Protein AF-A0A920AED1-F1 (afdb_monomer_lite)

Radius of gyration: 18.68 Å; chains: 1; bounding box: 51×40×32 Å

Sequence (122 aa):
MAYNCIRYLRTTESTLVVVFYFPLVATPIMGVLSIFNWVNPQGLDWFYILVLGVVTQVAQVFMTKGIQSDSAGNIMTYKYVGVVFAFIYGYFIFKETYSFLSVFGIFLLLSGVILNAIFKNQ

pLDDT: mean 76.6, std 14.49, range [42.41, 93.5]

Structure (mmCIF, N/CA/C/O backbone):
data_AF-A0A920AED1-F1
#
_entry.id   AF-A0A920AED1-F1
#
loop_
_atom_site.group_PDB
_atom_site.id
_atom_site.type_symbol
_atom_site.label_atom_id
_atom_site.label_alt_id
_atom_site.label_comp_id
_atom_site.label_asym_id
_atom_site.label_entity_id
_atom_site.label_seq_id
_atom_site.pdbx_PDB_ins_code
_atom_site.Cartn_x
_atom_site.Cartn_y
_atom_site.Cartn_z
_atom_site.occupancy
_atom_site.B_iso_or_equiv
_atom_site.auth_seq_id
_atom_site.auth_comp_id
_atom_site.auth_asym_id
_atom_site.auth_atom_id
_atom_site.pdbx_PDB_model_num
ATOM 1 N N . MET A 1 1 ? 27.663 0.423 -1.662 1.00 43.12 1 MET A N 1
ATOM 2 C CA . MET A 1 1 ? 27.711 -0.966 -2.172 1.00 43.12 1 MET A CA 1
ATOM 3 C C . MET A 1 1 ? 26.336 -1.635 -2.224 1.00 43.12 1 MET A C 1
ATOM 5 O O . MET A 1 1 ? 25.989 -2.110 -3.294 1.00 43.12 1 MET A O 1
ATOM 9 N N . ALA A 1 2 ? 25.500 -1.581 -1.176 1.00 43.31 2 ALA A N 1
ATOM 10 C CA . ALA A 1 2 ? 24.127 -2.124 -1.219 1.00 43.31 2 ALA A CA 1
ATOM 11 C C . ALA A 1 2 ? 23.240 -1.523 -2.337 1.00 43.31 2 ALA A C 1
ATOM 13 O O . ALA A 1 2 ? 22.566 -2.253 -3.058 1.00 43.31 2 ALA A O 1
ATOM 14 N N . TYR A 1 3 ? 23.321 -0.206 -2.564 1.00 47.47 3 TYR A N 1
ATOM 15 C CA . TYR A 1 3 ? 22.577 0.478 -3.634 1.00 47.47 3 TYR A CA 1
ATOM 16 C C . TYR A 1 3 ? 22.950 0.020 -5.057 1.00 47.47 3 TYR A C 1
ATOM 18 O O . TYR A 1 3 ? 22.113 0.073 -5.956 1.00 47.47 3 TYR A O 1
ATOM 26 N N . ASN A 1 4 ? 24.175 -0.476 -5.266 1.00 49.59 4 ASN A N 1
ATOM 27 C CA . ASN A 1 4 ? 24.608 -0.989 -6.570 1.00 49.59 4 ASN A CA 1
ATOM 28 C C . ASN A 1 4 ? 24.073 -2.405 -6.833 1.00 49.59 4 ASN A C 1
ATOM 30 O O . ASN A 1 4 ? 23.701 -2.698 -7.966 1.00 49.59 4 ASN A O 1
ATOM 34 N N . CYS A 1 5 ? 23.929 -3.243 -5.797 1.00 52.91 5 CYS A N 1
ATOM 35 C CA . CYS A 1 5 ? 23.280 -4.555 -5.925 1.00 52.91 5 CYS A CA 1
ATOM 36 C C . CYS A 1 5 ? 21.799 -4.420 -6.315 1.00 52.91 5 CYS A C 1
ATOM 38 O O . CYS A 1 5 ? 21.315 -5.148 -7.177 1.00 52.91 5 CYS A O 1
ATOM 40 N N . ILE A 1 6 ? 21.102 -3.423 -5.758 1.00 51.50 6 ILE A N 1
ATOM 41 C CA . ILE A 1 6 ? 19.699 -3.120 -6.091 1.00 51.50 6 ILE A CA 1
ATOM 42 C C . ILE A 1 6 ? 19.554 -2.688 -7.563 1.00 51.50 6 ILE A C 1
ATOM 44 O O . ILE A 1 6 ? 18.564 -3.009 -8.216 1.00 51.50 6 ILE A O 1
ATOM 48 N N . ARG A 1 7 ? 20.556 -1.994 -8.122 1.00 46.38 7 ARG A N 1
ATOM 49 C CA . ARG A 1 7 ? 20.548 -1.545 -9.524 1.00 46.38 7 ARG A CA 1
ATOM 50 C C . ARG A 1 7 ? 20.806 -2.683 -10.521 1.00 46.38 7 ARG A C 1
ATOM 52 O O . ARG A 1 7 ? 20.301 -2.603 -11.636 1.00 46.38 7 ARG A O 1
ATOM 59 N N . TYR A 1 8 ? 21.536 -3.728 -10.119 1.00 45.34 8 TYR A N 1
ATOM 60 C CA . TYR A 1 8 ? 21.867 -4.893 -10.957 1.00 45.34 8 TYR A CA 1
ATOM 61 C C . TYR A 1 8 ? 20.732 -5.936 -11.024 1.00 45.34 8 TYR A C 1
ATOM 63 O O . TYR A 1 8 ? 20.568 -6.615 -12.031 1.00 45.34 8 TYR A O 1
ATOM 71 N N . LEU A 1 9 ? 19.883 -6.011 -9.991 1.00 47.97 9 LEU A N 1
ATOM 72 C CA . LEU A 1 9 ? 18.670 -6.851 -9.966 1.00 47.97 9 LEU A CA 1
ATOM 73 C C . LEU A 1 9 ? 17.499 -6.279 -10.787 1.00 47.97 9 LEU A C 1
ATOM 75 O O . LEU A 1 9 ? 16.496 -6.953 -10.999 1.00 47.97 9 LEU A O 1
ATOM 79 N N . ARG A 1 10 ? 17.615 -5.036 -11.269 1.00 42.41 10 ARG A N 1
ATOM 80 C CA . ARG A 1 10 ? 16.554 -4.329 -12.005 1.00 42.41 10 ARG A CA 1
ATOM 81 C C . ARG A 1 10 ? 16.360 -4.831 -13.444 1.00 42.41 10 ARG A C 1
ATOM 83 O O . ARG A 1 10 ? 15.393 -4.446 -14.090 1.00 42.41 10 ARG A O 1
ATOM 90 N N . THR A 1 11 ? 17.275 -5.642 -13.965 1.00 44.09 11 THR A N 1
ATOM 91 C CA . THR A 1 11 ? 17.334 -5.993 -15.394 1.00 44.09 11 THR A CA 1
ATOM 92 C C . THR A 1 11 ? 16.657 -7.308 -15.783 1.00 44.09 11 THR A C 1
ATOM 94 O O . THR A 1 11 ? 16.615 -7.590 -16.976 1.00 44.09 11 THR A O 1
ATOM 97 N N . THR A 1 12 ? 16.109 -8.096 -14.846 1.00 46.66 12 THR A N 1
ATOM 98 C CA . THR A 1 12 ? 15.795 -9.511 -15.154 1.00 46.66 12 THR A CA 1
ATOM 99 C C . THR A 1 12 ? 14.398 -10.008 -14.773 1.00 46.66 12 THR A C 1
ATOM 101 O O . THR A 1 12 ? 14.062 -11.133 -15.120 1.00 46.66 12 THR A O 1
ATOM 104 N N . GLU A 1 13 ? 13.547 -9.214 -14.118 1.00 44.28 13 GLU A N 1
ATOM 105 C CA . GLU A 1 13 ? 12.262 -9.722 -13.606 1.00 44.28 13 GLU A CA 1
ATOM 106 C C . GLU A 1 13 ? 11.056 -8.996 -14.221 1.00 44.28 13 GLU A C 1
ATOM 108 O O . GLU A 1 13 ? 10.878 -7.781 -14.091 1.00 44.28 13 GLU A O 1
ATOM 113 N N . SER A 1 14 ? 10.214 -9.769 -14.913 1.00 49.47 14 SER A N 1
ATOM 114 C CA . SER A 1 14 ? 8.976 -9.298 -15.539 1.00 49.47 14 SER A CA 1
ATOM 115 C C . SER A 1 14 ? 7.985 -8.803 -14.480 1.00 49.47 14 SER A C 1
ATOM 117 O O . SER A 1 14 ? 7.859 -9.373 -13.399 1.00 49.47 14 SER A O 1
ATOM 119 N N . THR A 1 15 ? 7.232 -7.749 -14.805 1.00 49.75 15 THR A N 1
ATOM 120 C CA . THR A 1 15 ? 6.213 -7.084 -13.951 1.00 49.75 15 THR A CA 1
ATOM 121 C C . THR A 1 15 ? 5.262 -8.089 -13.331 1.00 49.75 15 THR A C 1
ATOM 123 O O . THR A 1 15 ? 4.821 -7.960 -12.194 1.00 49.75 15 THR A O 1
ATOM 126 N N . LEU A 1 16 ? 4.943 -9.101 -14.129 1.00 53.94 16 LEU A N 1
ATOM 127 C CA . LEU A 1 16 ? 4.010 -10.154 -13.794 1.00 53.94 16 LEU A CA 1
ATOM 128 C C . LEU A 1 16 ? 4.555 -11.077 -12.705 1.00 53.94 16 LEU A C 1
ATOM 130 O O . LEU A 1 16 ? 3.764 -11.573 -11.915 1.00 53.94 16 LEU A O 1
ATOM 134 N N . VAL A 1 17 ? 5.874 -11.261 -12.607 1.00 58.69 17 VAL A N 1
ATOM 135 C CA . VAL A 1 17 ? 6.491 -12.142 -11.609 1.00 58.69 17 VAL A CA 1
ATOM 136 C C . VAL A 1 17 ? 6.328 -11.541 -10.216 1.00 58.69 17 VAL A C 1
ATOM 138 O O . VAL A 1 17 ? 5.784 -12.187 -9.333 1.00 58.69 17 VAL A O 1
ATOM 141 N N . VAL A 1 18 ? 6.664 -10.267 -10.009 1.00 62.44 18 VAL A N 1
ATOM 142 C CA . VAL A 1 18 ? 6.514 -9.635 -8.682 1.00 62.44 18 VAL A CA 1
ATOM 143 C C . VAL A 1 18 ? 5.046 -9.603 -8.227 1.00 62.44 18 VAL A C 1
ATOM 145 O O . VAL A 1 18 ? 4.748 -9.926 -7.077 1.00 62.44 18 VAL A O 1
ATOM 148 N N . VAL A 1 19 ? 4.119 -9.274 -9.135 1.00 64.31 19 VAL A N 1
ATOM 149 C CA . VAL A 1 19 ? 2.671 -9.225 -8.847 1.00 64.31 19 VAL A CA 1
ATOM 150 C C . VAL A 1 19 ? 2.082 -10.612 -8.584 1.00 64.31 19 VAL A C 1
ATOM 152 O O . VAL A 1 19 ? 1.127 -10.725 -7.823 1.00 64.31 19 VAL A O 1
ATOM 155 N N . PHE A 1 20 ? 2.626 -11.665 -9.195 1.00 66.75 20 PHE A N 1
ATOM 156 C CA . PHE A 1 20 ? 2.162 -13.039 -9.006 1.00 66.75 20 PHE A CA 1
ATOM 157 C C . PHE A 1 20 ? 2.758 -13.693 -7.753 1.00 66.75 20 PHE A C 1
ATOM 159 O O . PHE A 1 20 ? 2.047 -14.360 -7.004 1.00 66.75 20 PHE A O 1
ATOM 166 N N . TYR A 1 21 ? 4.046 -13.472 -7.482 1.00 70.31 21 TYR A N 1
ATOM 167 C CA . TYR A 1 21 ? 4.741 -14.089 -6.352 1.00 70.31 21 TYR A CA 1
ATOM 168 C C . TYR A 1 21 ? 4.373 -13.457 -5.007 1.00 70.31 21 TYR A C 1
ATOM 170 O O . TYR A 1 21 ? 4.363 -14.159 -3.998 1.00 70.31 21 TYR A O 1
ATOM 178 N N . PHE A 1 22 ? 4.026 -12.164 -4.970 1.00 74.81 22 PHE A N 1
ATOM 179 C CA . PHE A 1 22 ? 3.630 -11.513 -3.720 1.00 74.81 22 PHE A CA 1
ATOM 180 C C . PHE A 1 22 ? 2.377 -12.157 -3.092 1.00 74.81 22 PHE A C 1
ATOM 182 O O . PHE A 1 22 ? 2.481 -12.609 -1.953 1.00 74.81 22 PHE A O 1
ATOM 189 N N . PRO A 1 23 ? 1.233 -12.307 -3.792 1.00 78.50 23 PRO A N 1
ATOM 190 C CA . PRO A 1 23 ? 0.091 -13.056 -3.271 1.00 78.50 23 PRO A CA 1
ATOM 191 C C . PRO A 1 23 ? 0.422 -14.528 -3.021 1.00 78.50 23 PRO A C 1
ATOM 193 O O . PRO A 1 23 ? 0.000 -15.071 -2.012 1.00 78.50 23 PRO A O 1
ATOM 196 N N . LEU A 1 24 ? 1.216 -15.172 -3.882 1.00 81.44 24 LEU A N 1
ATOM 197 C CA . LEU A 1 24 ? 1.543 -16.596 -3.743 1.00 81.44 24 LEU A CA 1
ATOM 198 C C . LEU A 1 24 ? 2.289 -16.907 -2.437 1.00 81.44 24 LEU A C 1
ATOM 200 O O . LEU A 1 24 ? 2.045 -17.945 -1.830 1.00 81.44 24 LEU A O 1
ATOM 204 N N . VAL A 1 25 ? 3.154 -16.000 -1.981 1.00 83.06 25 VAL A N 1
ATOM 205 C CA . VAL A 1 25 ? 3.832 -16.103 -0.679 1.00 83.06 25 VAL A CA 1
ATOM 206 C C . VAL A 1 25 ? 2.964 -15.547 0.451 1.00 83.06 25 VAL A C 1
ATOM 208 O O . VAL A 1 25 ? 2.921 -16.125 1.536 1.00 83.06 25 VAL A O 1
ATOM 211 N N . ALA A 1 26 ? 2.243 -14.448 0.217 1.0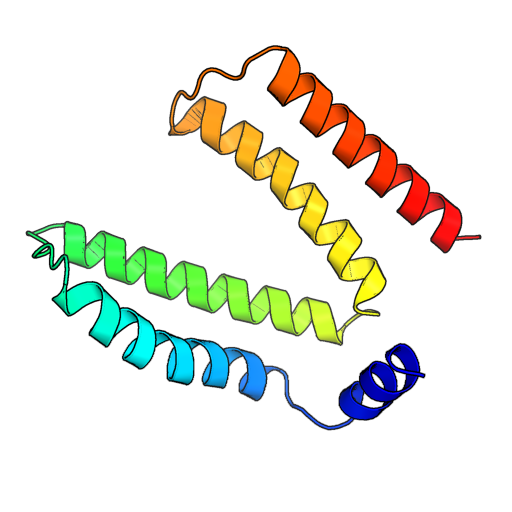0 83.00 26 ALA A N 1
ATOM 212 C CA . ALA A 1 26 ? 1.424 -13.815 1.245 1.00 83.00 26 ALA A CA 1
ATOM 213 C C . ALA A 1 26 ? 0.233 -14.691 1.654 1.00 83.00 26 ALA A C 1
ATOM 215 O O . ALA A 1 26 ? -0.030 -14.811 2.841 1.00 83.00 26 ALA A O 1
ATOM 216 N N . THR A 1 27 ? -0.460 -15.337 0.714 1.00 86.06 27 THR A N 1
ATOM 217 C CA . THR A 1 27 ? -1.647 -16.167 0.966 1.00 86.06 27 THR A CA 1
ATOM 218 C C . THR A 1 27 ? -1.407 -17.313 1.954 1.00 86.06 27 THR A C 1
ATOM 220 O O . THR A 1 27 ? -2.189 -17.410 2.895 1.00 86.06 27 THR A O 1
ATOM 223 N N . PRO A 1 28 ? -0.374 -18.171 1.830 1.00 86.62 28 PRO A N 1
ATOM 224 C CA . PRO A 1 28 ? -0.134 -19.227 2.812 1.00 86.62 28 PRO A CA 1
ATOM 225 C C . PRO A 1 28 ? 0.271 -18.666 4.179 1.00 86.62 28 PRO A C 1
ATOM 227 O O . PRO A 1 28 ? -0.198 -19.166 5.198 1.00 86.62 28 PRO A O 1
ATOM 230 N N . ILE A 1 29 ? 1.075 -17.597 4.222 1.00 87.44 29 ILE A N 1
ATOM 231 C CA . ILE A 1 29 ? 1.472 -16.956 5.485 1.00 87.44 29 ILE A CA 1
ATOM 232 C C . ILE A 1 29 ? 0.249 -16.346 6.181 1.00 87.44 29 ILE A C 1
ATOM 234 O O . ILE A 1 29 ? 0.006 -16.627 7.354 1.00 87.44 29 ILE A O 1
ATOM 238 N N . MET A 1 30 ? -0.550 -15.555 5.458 1.00 85.50 30 MET A N 1
ATOM 239 C CA . MET A 1 30 ? -1.786 -14.973 5.983 1.00 85.50 30 MET A CA 1
ATOM 240 C C . MET A 1 30 ? -2.777 -16.066 6.370 1.00 85.50 30 MET A C 1
ATOM 242 O O . MET A 1 30 ? -3.395 -15.957 7.416 1.00 85.50 30 MET A O 1
ATOM 246 N N . GLY A 1 31 ? -2.891 -17.134 5.577 1.00 86.38 31 GLY A N 1
ATOM 247 C CA . GLY A 1 31 ? -3.758 -18.273 5.866 1.00 86.38 31 GLY A CA 1
ATOM 248 C C . GLY A 1 31 ? -3.411 -18.931 7.198 1.00 86.38 31 GLY A C 1
ATOM 249 O O . GLY A 1 31 ? -4.299 -19.133 8.019 1.00 86.38 31 GLY A O 1
ATOM 250 N N . VAL A 1 32 ? -2.123 -19.184 7.459 1.00 89.06 32 VAL A N 1
ATOM 251 C CA . VAL A 1 32 ? -1.659 -19.721 8.749 1.00 89.06 32 VAL A CA 1
ATOM 252 C C . VAL A 1 32 ? -1.933 -18.743 9.893 1.00 89.06 32 VAL A C 1
ATOM 254 O O . VAL A 1 32 ? -2.410 -19.155 10.947 1.00 89.06 32 VAL A O 1
ATOM 257 N N . LEU A 1 33 ? -1.684 -17.446 9.697 1.00 86.75 33 LEU A N 1
ATOM 258 C CA . LEU A 1 33 ? -1.952 -16.431 10.721 1.00 86.75 33 LEU A CA 1
ATOM 259 C C . LEU A 1 33 ? -3.451 -16.279 11.021 1.00 86.75 33 LEU A C 1
ATOM 261 O O . LEU A 1 33 ? -3.834 -16.113 12.179 1.00 86.75 33 LEU A O 1
ATOM 265 N N . SER A 1 34 ? -4.304 -16.388 10.003 1.00 85.69 34 SER A N 1
ATOM 266 C CA . SER A 1 34 ? -5.758 -16.318 10.140 1.00 85.69 34 SER A CA 1
ATOM 267 C C . SER A 1 34 ? -6.336 -17.487 10.935 1.00 85.69 34 SER A C 1
ATOM 269 O O . SER A 1 34 ? -7.396 -17.316 11.527 1.00 85.69 34 SER A O 1
ATOM 271 N N . ILE A 1 35 ? -5.656 -18.638 11.023 1.00 86.81 35 ILE A N 1
ATOM 272 C CA . ILE A 1 35 ? -6.105 -19.767 11.862 1.00 86.81 35 ILE A CA 1
ATOM 273 C C . ILE A 1 35 ? -6.161 -19.367 13.344 1.00 86.81 35 ILE A C 1
ATOM 275 O O . ILE A 1 35 ? -7.057 -19.807 14.060 1.00 86.81 35 ILE A O 1
ATOM 279 N N . PHE A 1 36 ? -5.252 -18.505 13.811 1.00 86.50 36 PHE A N 1
ATOM 280 C CA . PHE A 1 36 ? -5.214 -18.089 15.217 1.00 86.50 36 PHE A CA 1
ATOM 281 C C . PHE A 1 36 ? -6.361 -17.145 15.612 1.00 86.50 36 PHE A C 1
ATOM 283 O O . PHE A 1 36 ? -6.718 -17.097 16.784 1.00 86.50 36 PHE A O 1
ATOM 290 N N . ASN A 1 37 ? -6.939 -16.402 14.662 1.00 85.88 37 ASN A N 1
ATOM 291 C CA . ASN A 1 37 ? -8.042 -15.456 14.887 1.00 85.88 37 ASN A CA 1
ATOM 292 C C . ASN A 1 37 ? -9.054 -15.526 13.734 1.00 85.88 37 ASN A C 1
ATOM 294 O O . ASN A 1 37 ? -9.289 -14.546 13.024 1.00 85.88 37 ASN A O 1
ATOM 298 N N . TRP A 1 38 ? -9.616 -16.711 13.508 1.00 84.94 38 TRP A N 1
ATOM 299 C CA . TRP A 1 38 ? -10.501 -16.942 12.373 1.00 84.94 38 TRP A CA 1
ATOM 300 C C . TRP A 1 38 ? -11.863 -16.265 12.567 1.00 84.94 38 TRP A C 1
ATOM 302 O O . TRP A 1 38 ? -12.582 -16.552 13.524 1.00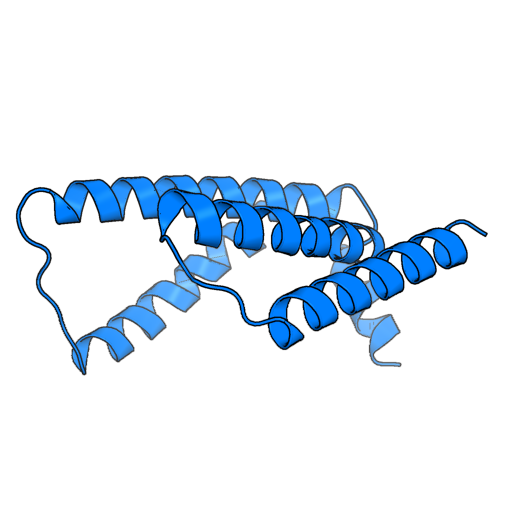 84.94 38 TRP A O 1
ATOM 312 N N . VAL A 1 39 ? -12.250 -15.410 11.619 1.00 84.75 39 VAL A N 1
ATOM 313 C CA . VAL A 1 39 ? -13.581 -14.791 11.555 1.00 84.75 39 VAL A CA 1
ATOM 314 C C . VAL A 1 39 ? -14.293 -15.337 10.324 1.00 84.75 39 VAL A C 1
ATOM 316 O O . VAL A 1 39 ? -13.811 -15.169 9.207 1.00 84.75 39 VAL A O 1
ATOM 319 N N . ASN A 1 40 ? -15.433 -16.003 10.521 1.00 85.19 40 ASN A N 1
ATOM 320 C CA . ASN A 1 40 ? -16.212 -16.548 9.411 1.00 85.19 40 ASN A CA 1
ATOM 321 C C . ASN A 1 40 ? -16.979 -15.426 8.690 1.00 85.19 40 ASN A C 1
ATOM 323 O O . ASN A 1 40 ? -17.864 -14.833 9.311 1.00 85.19 40 ASN A O 1
ATOM 327 N N . PRO A 1 41 ? -16.703 -15.162 7.400 1.00 85.19 41 PRO A N 1
ATOM 328 C CA . PRO A 1 41 ? -17.466 -14.188 6.626 1.00 85.19 41 PRO A CA 1
ATOM 329 C C . PRO A 1 41 ? -18.911 -14.663 6.423 1.00 85.19 41 PRO A C 1
ATOM 331 O O . PRO A 1 41 ? -19.149 -15.826 6.076 1.00 85.19 41 PRO A O 1
ATOM 334 N N . GLN A 1 42 ? -19.884 -13.768 6.611 1.00 91.56 42 GLN A N 1
ATOM 335 C CA . GLN A 1 42 ? -21.306 -14.080 6.461 1.00 91.56 42 GLN A CA 1
ATOM 336 C C . GLN A 1 42 ? -21.957 -13.274 5.331 1.00 91.56 42 GLN A C 1
ATOM 338 O O . GLN A 1 42 ? -21.771 -12.068 5.204 1.00 91.56 42 GLN A O 1
ATOM 343 N N . GLY A 1 43 ? -22.765 -13.947 4.503 1.00 90.81 43 GLY A N 1
ATOM 344 C CA . GLY A 1 43 ? -23.594 -13.304 3.478 1.00 90.81 43 GLY A CA 1
ATOM 345 C C . GLY A 1 43 ? -22.804 -12.405 2.517 1.00 90.81 43 GLY A C 1
ATOM 346 O O . GLY A 1 43 ? -22.064 -12.900 1.668 1.00 90.81 43 GLY A O 1
ATOM 347 N N . LEU A 1 44 ? -22.982 -11.085 2.653 1.00 92.00 44 LEU A N 1
ATOM 348 C CA . LEU A 1 44 ? -22.358 -10.061 1.803 1.00 92.00 44 LEU A CA 1
ATOM 349 C C . LEU A 1 44 ? -20.852 -9.885 2.034 1.00 92.00 44 LEU A C 1
ATOM 351 O O . LEU A 1 44 ? -20.177 -9.341 1.160 1.00 92.00 44 LEU A O 1
ATOM 355 N N . ASP A 1 45 ? -20.300 -10.377 3.143 1.00 89.25 45 ASP A N 1
ATOM 356 C CA . ASP A 1 45 ? -18.861 -10.283 3.417 1.00 89.25 45 ASP A CA 1
ATOM 357 C C . ASP A 1 45 ? -18.029 -10.948 2.316 1.00 89.25 45 ASP A C 1
ATOM 359 O O . ASP A 1 45 ? -16.986 -10.433 1.920 1.00 89.25 45 ASP A O 1
ATOM 363 N N . TRP A 1 46 ? -18.529 -12.045 1.739 1.00 89.31 46 TRP A N 1
ATOM 364 C CA . TRP A 1 46 ? -17.902 -12.718 0.600 1.00 89.31 46 TRP A CA 1
ATOM 365 C C . TRP A 1 46 ? -17.785 -11.818 -0.627 1.00 89.31 46 TRP A C 1
ATOM 367 O O . TRP A 1 46 ? -16.761 -11.829 -1.312 1.00 89.31 46 TRP A O 1
ATOM 377 N N . PHE A 1 47 ? -18.816 -11.014 -0.893 1.00 92.12 47 PHE A N 1
ATOM 378 C CA . PHE A 1 47 ? -18.796 -10.055 -1.990 1.00 92.12 47 PHE A CA 1
ATOM 379 C C . PHE A 1 47 ? -17.765 -8.952 -1.731 1.00 92.12 47 PHE A C 1
ATOM 381 O O . PHE A 1 47 ? -16.962 -8.655 -2.614 1.00 92.12 47 PHE A O 1
ATOM 388 N N . TYR A 1 48 ? -17.719 -8.399 -0.514 1.00 89.00 48 TYR A N 1
ATOM 389 C CA . TYR A 1 48 ? -16.713 -7.398 -0.151 1.00 89.00 48 TYR A CA 1
ATOM 390 C C . TYR A 1 48 ? -15.284 -7.946 -0.226 1.00 89.00 48 TYR A C 1
ATOM 392 O O . TYR A 1 48 ? -14.414 -7.268 -0.769 1.00 89.00 48 TYR A O 1
ATOM 400 N N . ILE A 1 49 ? -15.043 -9.177 0.236 1.00 89.62 49 ILE A N 1
ATOM 401 C CA . ILE A 1 49 ? -13.736 -9.846 0.135 1.00 89.62 49 ILE A CA 1
ATOM 402 C C . ILE A 1 49 ? -13.325 -10.015 -1.332 1.00 89.62 49 ILE A C 1
ATOM 404 O O . ILE A 1 49 ? -12.181 -9.729 -1.685 1.00 89.62 49 ILE A O 1
ATOM 408 N N . LEU A 1 50 ? -14.250 -10.435 -2.201 1.00 91.62 50 LEU A N 1
ATOM 409 C CA . LEU A 1 50 ? -13.974 -10.607 -3.628 1.00 91.62 50 LEU A CA 1
ATOM 410 C C . LEU A 1 50 ? -13.639 -9.269 -4.293 1.00 91.62 50 LEU A C 1
ATOM 412 O O . LEU A 1 50 ? -12.618 -9.162 -4.973 1.00 91.62 50 LEU A O 1
ATOM 416 N N . VAL A 1 51 ? -14.459 -8.237 -4.073 1.00 93.50 51 VAL A N 1
ATOM 417 C CA . VAL A 1 51 ? -14.220 -6.891 -4.614 1.00 93.50 51 VAL A CA 1
ATOM 418 C C . VAL A 1 51 ? -12.883 -6.344 -4.120 1.00 93.50 51 VAL A C 1
ATOM 420 O O . VAL A 1 51 ? -12.091 -5.853 -4.923 1.00 93.50 51 VAL A O 1
ATOM 423 N N . LEU A 1 52 ? -12.590 -6.481 -2.826 1.00 91.44 52 LEU A N 1
ATOM 424 C CA . LEU A 1 52 ? -11.325 -6.051 -2.238 1.00 91.44 52 LEU A CA 1
ATOM 425 C C . LEU A 1 52 ? -10.139 -6.791 -2.867 1.00 91.44 52 LEU A C 1
ATOM 427 O O . LEU A 1 52 ? -9.141 -6.155 -3.205 1.00 91.44 52 LEU A O 1
ATOM 431 N N . GLY A 1 53 ? -10.257 -8.101 -3.096 1.00 89.06 53 GLY A N 1
ATOM 432 C CA . GLY A 1 53 ? -9.243 -8.906 -3.779 1.00 89.06 53 GLY A CA 1
ATOM 433 C C . GLY A 1 53 ? -8.988 -8.446 -5.217 1.00 89.06 53 GLY A C 1
ATOM 434 O O . GLY A 1 53 ? -7.839 -8.218 -5.595 1.00 89.06 53 GLY A O 1
ATOM 435 N N . VAL A 1 54 ? -10.046 -8.232 -6.004 1.00 90.69 54 VAL A N 1
ATOM 436 C CA . VAL A 1 54 ? -9.938 -7.751 -7.392 1.00 90.69 54 VAL A CA 1
ATOM 437 C C . VAL A 1 54 ? -9.318 -6.354 -7.443 1.00 90.69 54 VAL A C 1
ATOM 439 O O . VAL A 1 54 ? -8.371 -6.131 -8.197 1.00 90.69 54 VAL A O 1
ATOM 442 N N . VAL A 1 55 ? -9.797 -5.422 -6.615 1.00 91.38 55 VAL A N 1
ATOM 443 C CA . VAL A 1 55 ? -9.261 -4.054 -6.548 1.00 91.38 55 VAL A CA 1
ATOM 444 C C . VAL A 1 55 ? -7.792 -4.066 -6.125 1.00 91.38 55 VAL A C 1
ATOM 446 O O . VAL A 1 55 ? -6.975 -3.384 -6.742 1.00 91.38 55 VAL A O 1
ATOM 449 N N . THR A 1 56 ? -7.430 -4.882 -5.132 1.00 86.81 56 THR A N 1
ATOM 450 C CA . THR A 1 56 ? -6.039 -5.030 -4.677 1.00 86.81 56 THR A CA 1
ATOM 451 C C . THR A 1 56 ? -5.149 -5.581 -5.785 1.00 86.81 56 THR A C 1
ATOM 453 O O . THR A 1 56 ? -4.059 -5.057 -6.012 1.00 86.81 56 THR A O 1
ATOM 456 N N . GLN A 1 57 ? -5.616 -6.590 -6.525 1.00 85.69 57 GLN A N 1
ATOM 457 C CA . GLN A 1 57 ? -4.863 -7.162 -7.638 1.00 85.69 57 GLN A CA 1
ATOM 458 C C . GLN A 1 57 ? -4.636 -6.132 -8.752 1.00 85.69 57 GLN A C 1
ATOM 460 O O . GLN A 1 57 ? -3.519 -5.984 -9.247 1.00 85.69 57 GLN A O 1
ATOM 465 N N . VAL A 1 58 ? -5.674 -5.378 -9.119 1.00 87.88 58 VAL A N 1
ATOM 466 C CA . VAL A 1 58 ? -5.578 -4.301 -10.114 1.00 87.88 58 VAL A CA 1
ATOM 467 C C . VAL A 1 58 ? -4.604 -3.212 -9.647 1.00 87.88 58 VAL A C 1
ATOM 469 O O . VAL A 1 58 ? -3.741 -2.788 -10.418 1.00 87.88 58 VAL A O 1
ATOM 472 N N . ALA A 1 59 ? -4.681 -2.802 -8.378 1.00 85.44 59 ALA A N 1
ATOM 473 C CA . ALA A 1 59 ? -3.771 -1.822 -7.789 1.00 85.44 59 ALA A CA 1
ATOM 474 C C . ALA A 1 59 ? -2.308 -2.296 -7.819 1.00 85.44 59 ALA A C 1
ATOM 476 O O . ALA A 1 59 ? -1.422 -1.523 -8.188 1.00 85.44 59 ALA A O 1
ATOM 477 N N . GLN A 1 60 ? -2.053 -3.571 -7.504 1.00 82.31 60 GLN A N 1
ATOM 478 C CA . GLN A 1 60 ? -0.717 -4.168 -7.587 1.00 82.31 60 GLN A CA 1
ATOM 479 C C . GLN A 1 60 ? -0.177 -4.150 -9.021 1.00 82.31 60 GLN A C 1
ATOM 481 O O . GLN A 1 60 ? 0.957 -3.730 -9.241 1.00 82.31 60 GLN A O 1
ATOM 486 N N . VAL A 1 61 ? -0.996 -4.503 -10.019 1.00 83.06 61 VAL A N 1
ATOM 487 C CA . VAL A 1 61 ? -0.592 -4.436 -11.434 1.00 83.06 61 VAL A CA 1
ATOM 488 C C . VAL A 1 61 ? -0.181 -3.016 -11.831 1.00 83.06 61 VAL A C 1
ATOM 490 O O . VAL A 1 61 ? 0.874 -2.838 -12.443 1.00 83.06 61 VAL A O 1
ATOM 493 N N . PHE A 1 62 ? -0.975 -1.998 -11.486 1.00 82.69 62 PHE A N 1
ATOM 494 C CA . PHE A 1 62 ? -0.633 -0.605 -11.792 1.00 82.69 62 PHE A CA 1
ATOM 495 C C . PHE A 1 62 ? 0.615 -0.133 -11.049 1.00 82.69 62 PHE A C 1
ATOM 497 O O . PHE A 1 62 ? 1.457 0.533 -11.651 1.00 82.69 62 PHE A O 1
ATOM 504 N N . MET A 1 63 ? 0.775 -0.514 -9.780 1.00 77.19 63 MET A N 1
ATOM 505 C CA . MET A 1 63 ? 1.970 -0.196 -9.003 1.00 77.19 63 MET A CA 1
ATOM 506 C C . MET A 1 63 ? 3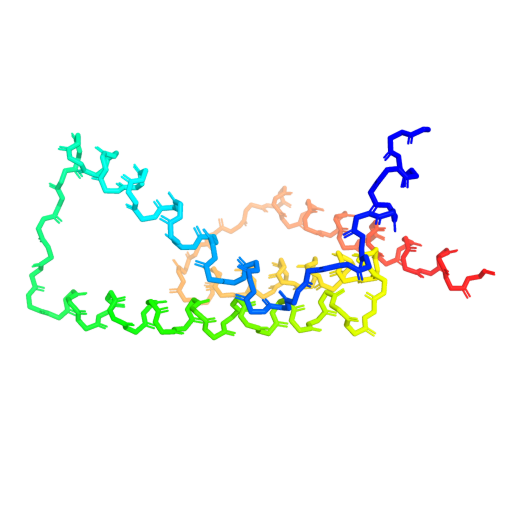.222 -0.776 -9.665 1.00 77.19 63 MET A C 1
ATOM 508 O O . MET A 1 63 ? 4.204 -0.057 -9.850 1.00 77.19 63 MET A O 1
ATOM 512 N N . THR A 1 64 ? 3.197 -2.045 -10.067 1.00 77.62 64 THR A N 1
ATOM 513 C CA . THR A 1 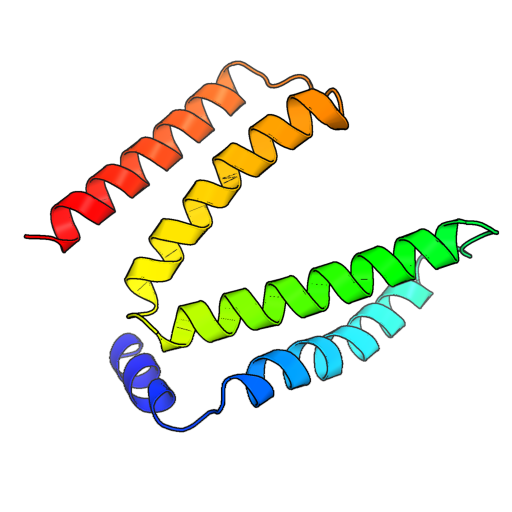64 ? 4.368 -2.679 -10.676 1.00 77.62 64 THR A CA 1
ATOM 514 C C . THR A 1 64 ? 4.639 -2.155 -12.085 1.00 77.62 64 THR A C 1
ATOM 516 O O . THR A 1 64 ? 5.800 -1.923 -12.417 1.00 77.62 64 THR A O 1
ATOM 519 N N . LYS A 1 65 ? 3.603 -1.871 -12.891 1.00 74.62 65 LYS A N 1
ATOM 520 C CA . LYS A 1 65 ? 3.767 -1.168 -14.179 1.00 74.62 65 LYS A CA 1
ATOM 521 C C . LYS A 1 65 ? 4.391 0.214 -13.995 1.00 74.62 65 LYS A C 1
ATOM 523 O O . LYS A 1 65 ? 5.299 0.570 -14.739 1.00 74.62 65 LYS A O 1
ATOM 528 N N . GLY A 1 66 ? 3.949 0.953 -12.977 1.00 72.06 66 GLY A N 1
ATOM 529 C CA . GLY A 1 66 ? 4.555 2.216 -12.574 1.00 72.06 66 GLY A CA 1
ATOM 530 C C . GLY A 1 66 ? 6.043 2.032 -12.309 1.00 72.06 66 GLY A C 1
ATOM 531 O O . GLY A 1 66 ? 6.842 2.668 -12.987 1.00 72.06 66 GLY A O 1
ATOM 532 N N . ILE A 1 67 ? 6.408 1.106 -11.401 1.00 71.06 67 ILE A N 1
ATOM 533 C CA . ILE A 1 67 ? 7.800 0.782 -10.988 1.00 71.06 67 ILE A CA 1
ATOM 534 C C . ILE A 1 67 ? 8.735 0.508 -12.164 1.00 71.06 67 ILE A C 1
ATOM 536 O O . ILE A 1 67 ? 9.928 0.784 -12.074 1.00 71.06 67 ILE A O 1
ATOM 540 N N . GLN A 1 68 ? 8.208 -0.021 -13.261 1.00 67.94 68 GLN A N 1
ATOM 541 C CA . GLN A 1 68 ? 9.001 -0.325 -14.444 1.00 67.94 68 GLN A CA 1
ATOM 542 C C . GLN A 1 68 ? 9.104 0.814 -15.448 1.00 67.94 68 GLN A C 1
ATOM 544 O O . GLN A 1 68 ? 10.078 0.864 -16.194 1.00 67.94 68 GLN A O 1
ATOM 549 N N . SER A 1 69 ? 8.117 1.709 -15.483 1.00 66.88 69 SER A N 1
ATOM 550 C CA . SER A 1 69 ? 8.087 2.821 -16.432 1.00 66.88 69 SER A CA 1
ATOM 551 C C . SER A 1 69 ? 9.036 3.959 -16.053 1.00 66.88 69 SER A C 1
ATOM 553 O O . SER A 1 69 ? 9.418 4.734 -16.924 1.00 66.88 69 SER A O 1
ATOM 555 N N . ASP A 1 70 ? 9.402 4.090 -14.778 1.00 62.72 70 ASP A N 1
ATOM 556 C CA . ASP A 1 70 ? 10.291 5.145 -14.287 1.00 62.72 70 ASP A CA 1
ATOM 557 C C . ASP A 1 70 ? 11.242 4.583 -13.215 1.00 62.72 70 ASP A C 1
ATOM 559 O O . ASP A 1 70 ? 11.069 3.486 -12.686 1.00 62.72 70 ASP A O 1
ATOM 563 N N . SER A 1 71 ? 12.296 5.321 -12.882 1.00 63.16 71 SER A N 1
ATOM 564 C CA . SER A 1 71 ? 13.177 4.997 -11.771 1.00 63.16 71 SER A CA 1
ATOM 565 C C . SER A 1 71 ? 12.367 4.825 -10.476 1.00 63.16 71 SER A C 1
ATOM 567 O O . SER A 1 71 ? 11.592 5.701 -10.092 1.00 63.16 71 SER A O 1
ATOM 569 N N . ALA A 1 72 ? 12.588 3.718 -9.754 1.00 59.47 72 ALA A N 1
ATOM 570 C CA . ALA A 1 72 ? 11.904 3.407 -8.489 1.00 59.47 72 ALA A CA 1
ATOM 571 C C . ALA A 1 72 ? 11.879 4.585 -7.488 1.00 59.47 72 ALA A C 1
ATOM 573 O O . ALA A 1 72 ? 10.938 4.720 -6.709 1.00 59.47 72 ALA A O 1
ATOM 574 N N . GLY A 1 73 ? 12.878 5.474 -7.550 1.00 58.56 73 GLY A N 1
ATOM 575 C CA . GLY A 1 73 ? 12.933 6.683 -6.735 1.00 58.56 73 GLY A CA 1
ATOM 576 C C . GLY A 1 73 ? 11.865 7.737 -7.063 1.00 58.56 73 GLY A C 1
ATOM 577 O O . GLY A 1 73 ? 11.382 8.368 -6.138 1.00 58.56 73 GLY A O 1
ATOM 578 N N . ASN A 1 74 ? 11.476 7.945 -8.328 1.00 64.12 74 ASN A N 1
ATOM 579 C CA . ASN A 1 74 ? 10.385 8.883 -8.665 1.00 64.12 74 ASN A CA 1
ATOM 580 C C . ASN A 1 74 ? 9.029 8.335 -8.212 1.00 64.12 74 ASN A C 1
ATOM 582 O O . ASN A 1 74 ? 8.137 9.060 -7.790 1.00 64.12 74 ASN A O 1
ATOM 586 N N . ILE A 1 75 ? 8.889 7.017 -8.241 1.00 67.94 75 ILE A N 1
ATOM 587 C CA . ILE A 1 75 ? 7.628 6.330 -7.961 1.00 67.94 75 ILE A CA 1
ATOM 588 C C . ILE A 1 75 ? 7.342 6.283 -6.468 1.00 67.94 75 ILE A C 1
ATOM 590 O O . ILE A 1 75 ? 6.188 6.384 -6.054 1.00 67.94 75 ILE A O 1
ATOM 594 N N . MET A 1 76 ? 8.392 6.210 -5.648 1.00 66.00 76 MET A N 1
ATOM 595 C CA . MET A 1 76 ? 8.266 6.442 -4.213 1.00 66.00 76 MET A CA 1
ATOM 596 C C . MET A 1 76 ? 7.714 7.842 -3.918 1.00 66.00 76 MET A C 1
ATOM 598 O O . MET A 1 76 ? 6.820 7.948 -3.085 1.00 66.00 76 MET A O 1
ATOM 602 N N . THR A 1 77 ? 8.135 8.882 -4.648 1.00 70.25 77 THR A N 1
ATOM 603 C CA . THR A 1 77 ? 7.563 10.238 -4.534 1.00 70.25 77 THR A CA 1
ATOM 604 C C . THR A 1 77 ? 6.057 10.241 -4.824 1.00 70.25 77 THR A C 1
ATOM 606 O O . THR A 1 77 ? 5.281 10.779 -4.037 1.00 70.25 77 THR A O 1
ATOM 609 N N . TYR A 1 78 ? 5.615 9.558 -5.887 1.00 72.44 78 TYR A N 1
ATOM 610 C CA . TYR A 1 78 ? 4.188 9.437 -6.215 1.00 72.44 78 TYR A CA 1
ATOM 611 C C . TYR A 1 78 ? 3.380 8.659 -5.168 1.00 72.44 78 TYR A C 1
ATOM 613 O O . TYR A 1 78 ? 2.225 9.000 -4.916 1.00 72.44 78 TYR A O 1
ATOM 621 N N . LYS A 1 79 ? 3.966 7.656 -4.499 1.00 74.38 79 LYS A N 1
ATOM 622 C CA . LYS A 1 79 ? 3.280 6.923 -3.418 1.00 74.38 79 LYS A CA 1
ATOM 623 C C . LYS A 1 79 ? 2.860 7.825 -2.258 1.00 74.38 79 LYS A C 1
ATOM 625 O O . LYS A 1 79 ? 1.820 7.571 -1.653 1.00 74.38 79 LYS A O 1
ATOM 630 N N . TYR A 1 80 ? 3.614 8.882 -1.963 1.00 78.12 80 TYR A N 1
ATOM 631 C CA . TYR A 1 80 ? 3.265 9.810 -0.885 1.00 78.12 80 TYR A CA 1
ATOM 632 C C . TYR A 1 80 ? 2.035 10.668 -1.194 1.00 78.12 80 TYR A C 1
ATOM 634 O O . TYR A 1 80 ? 1.337 11.070 -0.267 1.00 78.12 80 TYR A O 1
ATOM 642 N N . VAL A 1 81 ? 1.695 10.874 -2.471 1.00 80.00 81 VAL A N 1
ATOM 643 C CA . VAL A 1 81 ? 0.417 11.500 -2.854 1.00 80.00 81 VAL A CA 1
ATOM 644 C C . VAL A 1 81 ? -0.764 10.658 -2.352 1.00 80.00 81 VAL A C 1
ATOM 646 O O . VAL A 1 81 ? -1.790 11.199 -1.946 1.00 80.00 81 VAL A O 1
ATOM 649 N N . GLY A 1 82 ? -0.590 9.333 -2.270 1.00 83.12 82 GLY A N 1
ATOM 650 C CA . GLY A 1 82 ? -1.561 8.412 -1.678 1.00 83.12 82 GLY A CA 1
ATOM 651 C C . GLY A 1 82 ? -1.933 8.743 -0.228 1.00 83.12 82 GLY A C 1
ATOM 652 O O . GLY A 1 82 ? -3.066 8.489 0.170 1.00 83.12 82 GLY A O 1
ATOM 653 N N . VAL A 1 83 ? -1.037 9.370 0.545 1.00 84.56 83 VAL A N 1
ATOM 654 C CA . VAL A 1 83 ? -1.316 9.796 1.930 1.00 84.56 83 VAL A CA 1
ATOM 655 C C . VAL A 1 83 ? -2.403 10.872 1.969 1.00 84.56 83 VAL A C 1
ATOM 657 O O . VAL A 1 83 ? -3.251 10.854 2.857 1.00 84.56 83 VAL A O 1
ATOM 660 N N . VAL A 1 84 ? -2.436 11.769 0.978 1.00 84.56 84 VAL A N 1
ATOM 661 C CA . VAL A 1 84 ? -3.484 12.798 0.862 1.00 84.56 84 VAL A CA 1
ATOM 662 C C . VAL A 1 84 ? -4.836 12.146 0.603 1.00 84.56 84 VAL A C 1
ATOM 664 O O . VAL A 1 84 ? -5.817 12.468 1.268 1.00 84.56 84 VAL A O 1
ATOM 667 N N . PHE A 1 85 ? -4.882 11.183 -0.320 1.00 85.50 85 PHE A N 1
ATOM 668 C CA . PHE A 1 85 ? -6.099 10.423 -0.593 1.00 85.50 85 PHE A CA 1
ATOM 669 C C . PHE A 1 85 ? -6.558 9.633 0.633 1.00 85.50 85 PHE A C 1
ATOM 671 O O . PHE A 1 85 ? -7.738 9.675 0.961 1.00 85.50 85 PHE A O 1
ATOM 678 N N . ALA A 1 86 ? -5.644 8.972 1.347 1.00 86.06 86 ALA A N 1
ATOM 679 C CA . ALA A 1 86 ? -5.966 8.246 2.573 1.00 86.06 86 ALA A CA 1
ATOM 680 C C . ALA A 1 86 ? -6.578 9.166 3.640 1.00 86.06 86 ALA A C 1
ATOM 682 O O . ALA A 1 86 ? -7.587 8.807 4.235 1.00 86.06 86 ALA A O 1
ATOM 683 N N . PHE A 1 87 ? -6.031 10.371 3.822 1.00 85.19 87 PHE A N 1
ATOM 684 C CA . PHE A 1 87 ? -6.583 11.372 4.738 1.00 85.19 87 PHE A CA 1
ATOM 685 C C . PHE A 1 87 ? -7.988 11.836 4.326 1.00 85.19 87 PHE A C 1
ATOM 687 O O . PHE A 1 87 ? -8.890 11.913 5.158 1.00 85.19 87 PHE A O 1
ATOM 694 N N . ILE A 1 88 ? -8.202 12.106 3.033 1.00 86.56 88 ILE A N 1
ATOM 695 C CA . ILE A 1 88 ? -9.516 12.499 2.506 1.00 86.56 88 ILE A CA 1
ATOM 696 C C . ILE A 1 88 ? -10.531 11.370 2.719 1.00 86.56 88 ILE A C 1
ATOM 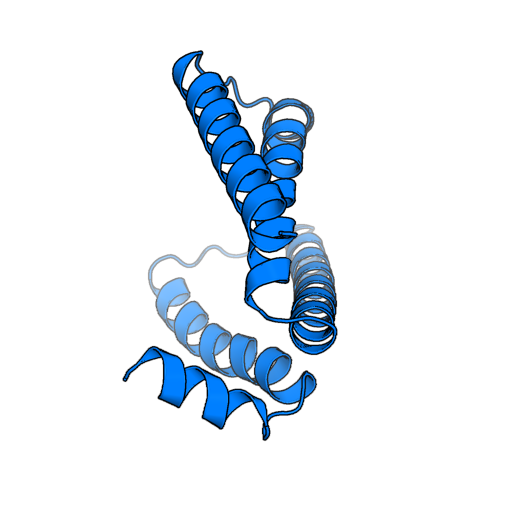698 O O . ILE A 1 88 ? -11.609 11.602 3.263 1.00 86.56 88 ILE A O 1
ATOM 702 N N . TYR A 1 89 ? -10.195 10.140 2.325 1.00 86.62 89 TYR A N 1
ATOM 703 C CA . TYR A 1 89 ? -11.091 8.998 2.486 1.00 86.62 89 TYR A CA 1
ATOM 704 C C . TYR A 1 89 ? -11.349 8.672 3.960 1.00 86.62 89 TYR A C 1
ATOM 706 O O . TYR A 1 89 ? -12.490 8.398 4.322 1.00 86.62 89 TYR A O 1
ATOM 714 N N . GLY A 1 90 ? -10.339 8.758 4.823 1.00 86.12 90 GLY A N 1
ATOM 715 C CA . GLY A 1 90 ? -10.491 8.556 6.262 1.00 86.12 90 GLY A CA 1
ATOM 716 C C . GLY A 1 90 ? -11.425 9.579 6.912 1.00 86.12 90 GLY A C 1
ATOM 717 O O . GLY A 1 90 ? -12.312 9.204 7.679 1.00 86.12 90 GLY A O 1
ATOM 718 N N . TYR A 1 91 ? -11.337 10.852 6.515 1.00 85.56 91 TYR A N 1
ATOM 719 C CA . TYR A 1 91 ? -12.251 11.883 7.010 1.00 85.56 91 TYR A CA 1
ATOM 720 C C . TYR A 1 91 ? -13.684 11.706 6.482 1.00 85.56 91 TYR A C 1
ATOM 722 O O . TYR A 1 91 ? -14.642 11.759 7.249 1.00 85.56 91 TYR A O 1
ATOM 730 N N . PHE A 1 92 ? -13.855 11.489 5.172 1.00 88.38 92 PHE A N 1
ATOM 731 C CA . PHE A 1 92 ? -15.183 11.491 4.543 1.00 88.38 92 PHE A CA 1
ATOM 732 C C . PHE A 1 92 ? -15.929 10.155 4.641 1.00 88.38 92 PHE A C 1
ATOM 734 O O . PHE A 1 92 ? -17.140 10.153 4.857 1.00 88.38 92 PHE A O 1
ATOM 741 N N . ILE A 1 93 ? -15.235 9.027 4.467 1.00 89.06 93 ILE A N 1
ATOM 742 C CA . ILE A 1 93 ? -15.843 7.686 4.467 1.00 89.06 93 ILE A CA 1
ATOM 743 C C . ILE A 1 93 ? -15.853 7.114 5.882 1.00 89.06 93 ILE A C 1
ATOM 745 O O . ILE A 1 93 ? -16.899 6.683 6.364 1.00 89.06 93 ILE A O 1
ATOM 749 N N . PHE A 1 94 ? -14.702 7.136 6.556 1.00 85.56 94 PHE A N 1
ATOM 750 C CA . PHE A 1 94 ? -14.542 6.520 7.876 1.00 85.56 94 PHE A CA 1
ATOM 751 C C . PHE A 1 94 ? -14.901 7.462 9.036 1.00 85.56 94 PHE A C 1
ATOM 753 O O . PHE A 1 94 ? -14.989 7.010 10.175 1.00 85.56 94 PHE A O 1
ATOM 760 N N . LYS A 1 95 ? -15.171 8.750 8.750 1.00 85.19 95 LYS A N 1
ATOM 761 C CA . LYS A 1 95 ? -15.487 9.795 9.743 1.00 85.19 95 LYS A CA 1
ATOM 762 C C . LYS A 1 95 ? -14.442 9.886 10.859 1.00 85.19 95 LYS A C 1
ATOM 764 O O . LYS A 1 95 ? -14.767 10.216 11.999 1.00 85.19 95 LYS A O 1
ATOM 769 N N . GLU A 1 96 ? -13.186 9.595 10.529 1.00 83.00 96 GLU A N 1
ATOM 770 C CA . GLU A 1 96 ? -12.081 9.708 11.472 1.00 83.00 96 GLU A CA 1
ATOM 771 C C . GLU A 1 96 ? -11.831 11.178 11.820 1.00 83.00 96 GLU A C 1
ATOM 773 O O . GLU A 1 96 ? -11.735 12.048 10.951 1.00 83.00 96 GLU A O 1
ATOM 778 N N . THR A 1 97 ? -11.698 11.467 13.113 1.00 82.62 97 THR A N 1
ATOM 779 C CA . THR A 1 97 ? -11.299 12.792 13.585 1.00 82.62 97 THR A CA 1
ATOM 780 C C . THR A 1 97 ? -9.782 12.871 13.654 1.00 82.62 97 THR A C 1
ATOM 782 O O . THR A 1 97 ? -9.153 12.203 14.477 1.00 82.62 97 THR A O 1
ATOM 785 N N . TYR A 1 98 ? -9.186 13.721 12.825 1.00 80.81 98 TYR A N 1
ATOM 786 C CA . TYR A 1 98 ? -7.749 13.955 12.855 1.00 80.81 98 TYR A CA 1
ATOM 787 C C . TYR A 1 98 ? -7.382 15.016 13.887 1.00 80.81 98 TYR A C 1
ATOM 789 O O . TYR A 1 98 ? -7.938 16.113 13.908 1.00 80.81 98 TYR A O 1
ATOM 797 N N . SER A 1 99 ? -6.412 14.689 14.739 1.00 85.88 99 SER A N 1
ATOM 798 C CA . SER A 1 99 ? -5.836 15.658 15.669 1.00 85.88 99 SER A CA 1
ATOM 799 C C . SER A 1 99 ? -5.019 16.712 14.916 1.00 85.88 99 SER A C 1
ATOM 801 O O . SER A 1 99 ? -4.502 16.456 13.824 1.00 85.88 99 SER A O 1
ATOM 803 N N . PHE A 1 100 ? -4.822 17.878 15.535 1.00 86.00 100 PHE A N 1
ATOM 804 C CA . PHE A 1 100 ? -3.944 18.920 14.993 1.00 86.00 100 PHE A CA 1
ATOM 805 C C . PHE A 1 100 ? -2.529 18.390 14.688 1.00 86.00 100 PHE A C 1
ATOM 807 O O . PHE A 1 100 ? -1.937 18.732 13.666 1.00 86.00 100 PHE A O 1
ATOM 814 N N . LEU A 1 101 ? -2.021 17.478 15.526 1.00 87.00 101 LEU A N 1
ATOM 815 C CA . LEU A 1 101 ? -0.718 16.842 15.340 1.00 87.00 101 LEU A CA 1
ATOM 816 C C . LEU A 1 101 ? -0.673 15.959 14.080 1.00 87.00 101 LEU A C 1
ATOM 818 O O . LEU A 1 101 ? 0.321 15.968 13.358 1.00 87.00 101 LEU A O 1
ATOM 822 N N . SER A 1 102 ? -1.754 15.231 13.788 1.00 84.69 102 SER A N 1
ATOM 823 C CA . SER A 1 102 ? -1.867 14.382 12.595 1.00 84.69 102 SER A CA 1
ATOM 824 C C . SER A 1 102 ? -1.826 15.218 11.315 1.00 84.69 102 SER A C 1
ATOM 826 O O . SER A 1 102 ? -1.094 14.889 10.383 1.00 84.69 102 SER A O 1
ATOM 828 N N . VAL A 1 103 ? -2.557 16.337 11.293 1.00 85.62 103 VAL A N 1
ATOM 829 C CA . VAL A 1 103 ? -2.564 17.272 10.156 1.00 85.62 103 VAL A CA 1
ATOM 830 C C . VAL A 1 103 ? -1.184 17.901 9.959 1.00 85.62 103 VAL A C 1
ATOM 832 O O . VAL A 1 103 ? -0.688 17.964 8.834 1.00 85.62 103 VAL A O 1
ATOM 835 N N . PHE A 1 104 ? -0.521 18.297 11.049 1.00 89.44 104 PHE A N 1
ATOM 836 C CA . PHE A 1 104 ? 0.836 18.838 10.993 1.00 89.44 104 PHE A CA 1
ATOM 837 C C . PHE A 1 104 ? 1.854 17.813 10.467 1.00 89.44 104 PHE A C 1
ATOM 839 O O . PHE A 1 104 ? 2.695 18.144 9.631 1.00 89.44 104 PHE A O 1
ATOM 846 N N . GLY A 1 105 ? 1.745 16.549 10.887 1.00 86.31 105 GLY A N 1
ATOM 847 C CA . GLY A 1 105 ? 2.582 15.461 10.377 1.00 86.31 105 GLY A CA 1
ATOM 848 C C . GLY A 1 105 ? 2.404 15.226 8.875 1.00 86.31 105 GLY A C 1
ATOM 849 O O . GLY A 1 105 ? 3.392 15.075 8.157 1.00 86.31 105 GLY A O 1
ATOM 850 N N . ILE A 1 106 ? 1.163 15.263 8.378 1.00 86.38 106 ILE A N 1
ATOM 851 C CA . ILE A 1 106 ? 0.868 15.147 6.940 1.00 86.38 106 ILE A CA 1
ATOM 852 C C . ILE A 1 106 ? 1.477 16.322 6.170 1.00 86.38 106 ILE A C 1
ATOM 854 O O . ILE A 1 106 ? 2.120 16.112 5.142 1.00 86.38 106 ILE A O 1
ATOM 858 N N . PHE A 1 107 ? 1.341 17.547 6.682 1.00 88.00 107 PHE A N 1
ATOM 859 C CA . PHE A 1 107 ? 1.942 18.734 6.074 1.00 88.00 107 PHE A CA 1
ATOM 860 C C . PHE A 1 107 ? 3.472 18.633 5.978 1.00 88.00 107 PHE A C 1
ATOM 862 O O . PHE A 1 107 ? 4.057 18.935 4.934 1.00 88.00 107 PHE A O 1
ATOM 869 N N . LEU A 1 108 ? 4.127 18.165 7.043 1.00 88.88 108 LEU A N 1
ATOM 870 C CA . LEU A 1 108 ? 5.578 17.994 7.084 1.00 88.88 108 LEU A CA 1
ATOM 871 C C . LEU A 1 108 ? 6.047 16.899 6.115 1.00 88.88 108 LEU A C 1
ATOM 873 O O . LEU A 1 108 ? 7.018 17.102 5.383 1.00 88.88 108 LEU A O 1
ATOM 877 N N . LEU A 1 109 ? 5.320 15.778 6.047 1.00 87.31 109 LEU A N 1
ATOM 878 C CA . LEU A 1 109 ? 5.579 14.703 5.088 1.00 87.31 109 LEU A CA 1
ATOM 879 C C . LEU A 1 109 ? 5.489 15.218 3.648 1.00 87.31 109 LEU A C 1
ATOM 881 O O . LEU A 1 109 ? 6.422 15.022 2.872 1.00 87.31 109 LEU A O 1
ATOM 885 N N . LEU A 1 110 ? 4.407 15.920 3.296 1.00 86.44 110 LEU A N 1
ATOM 886 C CA . LEU A 1 110 ? 4.218 16.470 1.950 1.00 86.44 110 LEU A CA 1
ATOM 887 C C . LEU A 1 110 ? 5.298 17.490 1.589 1.00 86.44 110 LEU A C 1
ATOM 889 O O . LEU A 1 110 ? 5.829 17.452 0.481 1.00 86.44 110 LEU A O 1
ATOM 893 N N . SER A 1 111 ? 5.673 18.352 2.535 1.00 86.12 111 SER A N 1
ATOM 894 C CA . SER A 1 111 ? 6.748 19.328 2.338 1.00 86.12 111 SER A CA 1
ATOM 895 C C . SER A 1 111 ? 8.082 18.645 2.027 1.00 86.12 111 SER A C 1
ATOM 897 O O . SER A 1 111 ? 8.763 19.027 1.076 1.00 86.12 111 SER A O 1
ATOM 899 N N . GLY A 1 112 ? 8.437 17.587 2.766 1.00 84.19 112 GLY A N 1
ATOM 900 C CA . GLY A 1 112 ? 9.654 16.810 2.511 1.00 84.19 112 GLY A CA 1
ATOM 901 C C . GLY A 1 112 ? 9.655 16.123 1.142 1.00 84.19 112 GLY A C 1
ATOM 902 O O . GLY A 1 112 ? 10.676 16.109 0.456 1.00 84.19 112 GLY A O 1
ATOM 903 N N . VAL A 1 113 ? 8.502 15.605 0.712 1.00 81.75 113 VAL A N 1
ATOM 904 C CA . VAL A 1 113 ? 8.335 14.961 -0.600 1.00 81.75 113 VAL A CA 1
ATOM 905 C C . VAL A 1 113 ? 8.487 15.970 -1.736 1.00 81.75 113 VAL A C 1
ATOM 907 O O . VAL A 1 113 ? 9.204 15.694 -2.697 1.00 81.75 113 VAL A O 1
ATOM 910 N N . ILE A 1 114 ? 7.869 17.150 -1.619 1.00 83.38 114 ILE A N 1
ATOM 911 C CA . ILE A 1 114 ? 7.986 18.228 -2.612 1.00 83.38 114 ILE A CA 1
ATOM 912 C C . ILE A 1 114 ? 9.436 18.709 -2.705 1.00 83.38 114 ILE A C 1
ATOM 914 O O . ILE A 1 114 ? 9.972 18.817 -3.806 1.00 83.38 114 ILE A O 1
ATOM 918 N N . LEU A 1 115 ? 10.101 18.937 -1.568 1.00 84.25 115 LEU A N 1
ATOM 919 C CA . LEU A 1 115 ? 11.512 19.329 -1.547 1.00 84.25 115 LEU A CA 1
ATOM 920 C C . LEU A 1 115 ? 12.403 18.271 -2.208 1.00 84.25 115 LEU A C 1
ATOM 922 O O . LEU A 1 115 ? 13.238 18.612 -3.042 1.00 84.25 115 LEU A O 1
ATOM 926 N N . ASN A 1 116 ? 12.199 16.989 -1.894 1.00 79.56 116 ASN A N 1
ATOM 927 C CA . ASN A 1 116 ? 12.948 15.900 -2.518 1.00 79.56 116 ASN A CA 1
ATOM 928 C C . ASN A 1 116 ? 12.718 15.836 -4.037 1.00 79.56 116 ASN A C 1
ATOM 930 O O . ASN A 1 116 ? 13.670 15.647 -4.792 1.00 79.56 116 ASN A O 1
ATOM 934 N N . ALA A 1 117 ? 11.477 16.041 -4.485 1.00 75.38 117 ALA A N 1
ATOM 935 C CA . ALA A 1 117 ? 11.131 16.064 -5.902 1.00 75.38 117 ALA A CA 1
ATOM 936 C C . ALA A 1 117 ? 11.805 17.228 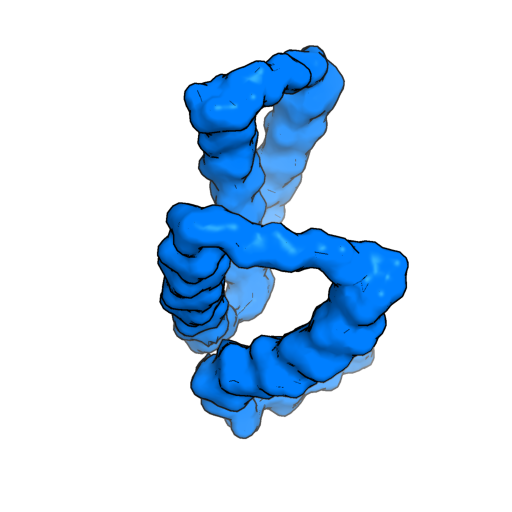-6.645 1.00 75.38 117 ALA A C 1
ATOM 938 O O . ALA A 1 117 ? 12.341 17.023 -7.731 1.00 75.38 117 ALA A O 1
ATOM 939 N N . ILE A 1 118 ? 11.821 18.428 -6.052 1.00 78.12 118 ILE A N 1
ATOM 940 C CA . ILE A 1 118 ? 12.458 19.617 -6.638 1.00 78.12 118 ILE A CA 1
ATOM 941 C C . ILE A 1 118 ? 13.975 19.424 -6.744 1.00 78.12 118 ILE A C 1
ATOM 943 O O . ILE A 1 118 ? 14.540 19.666 -7.806 1.00 78.12 118 ILE A O 1
ATOM 947 N N . PHE A 1 119 ? 14.630 18.940 -5.683 1.00 73.12 119 PHE A N 1
ATOM 948 C CA . PHE A 1 119 ? 16.082 18.715 -5.676 1.00 73.12 119 PHE A CA 1
ATOM 949 C C . PHE A 1 119 ? 16.538 17.615 -6.635 1.00 73.12 119 PHE A C 1
ATOM 951 O O . PHE A 1 119 ? 17.668 17.650 -7.101 1.00 73.12 119 PHE A O 1
ATOM 958 N N . LYS A 1 120 ? 15.682 16.631 -6.926 1.00 63.50 120 LYS A N 1
ATOM 959 C CA . LYS A 1 120 ? 15.999 15.554 -7.871 1.00 63.50 120 LYS A CA 1
ATOM 960 C C . LYS A 1 120 ? 15.884 15.987 -9.340 1.00 63.50 120 LYS A C 1
ATOM 962 O O . LYS A 1 120 ? 16.405 15.296 -10.210 1.00 63.50 120 LYS A O 1
ATOM 967 N N . ASN A 1 121 ? 15.178 17.086 -9.609 1.00 54.59 121 ASN A N 1
ATOM 968 C CA . ASN A 1 121 ? 14.969 17.638 -10.950 1.00 54.59 121 ASN A CA 1
ATOM 969 C C . ASN A 1 121 ? 16.005 18.719 -11.333 1.00 54.59 121 ASN A C 1
ATOM 971 O O . ASN A 1 121 ? 15.909 19.271 -12.430 1.00 54.59 121 ASN A O 1
ATOM 975 N N . GLN A 1 122 ? 16.952 19.033 -10.437 1.00 46.56 122 GLN A N 1
ATOM 976 C CA . GLN A 1 122 ? 18.175 19.797 -10.720 1.00 46.56 122 GLN A CA 1
ATOM 977 C C . GLN A 1 122 ? 19.354 18.846 -10.929 1.00 46.56 122 GLN A C 1
ATOM 979 O O . GLN A 1 122 ? 20.211 19.181 -11.775 1.00 46.56 122 GLN A O 1
#

Foldseek 3Di:
DVVVVVVVVLPDDDLVCVLVVVCVVVVVVVVVVCVVVPDDDDDCSVVVVVVCVVVVSVVSSVLSVLCNVDPVVVSVLVVLVVVVVVVVCCCPVVVDDDDPVNVVVNVVSNVVSVVVVVVVVD

Secondary structure (DSSP, 8-state):
-HHHHHHHGGGS--HHHHHHHHHHHHHHHHHHHHHHT-----TTHHHHHHHHHHHHHHHHHHHHHHHHHS-HHHHHHHHHHHHHHHHHHHHHTS-----HHHHHHHHHHHHHHHHHHHHHT-